Protein AF-A0A1V3P786-F1 (afdb_monomer_lite)

Radius of gyration: 15.17 Å; chains: 1; bounding box: 32×27×40 Å

Foldseek 3Di:
DCVPQVDLPCPVHDPVVSVVVQQVVQVPPDDPDAPPDDWDKDKAADDPVCCVPPQWGIWIWIWDADPVNFIKIWIWTWGDDDPDIDIDTRDIHTDD

Structure (mmCIF, N/CA/C/O backbone):
data_AF-A0A1V3P786-F1
#
_entry.id   AF-A0A1V3P786-F1
#
loop_
_atom_site.group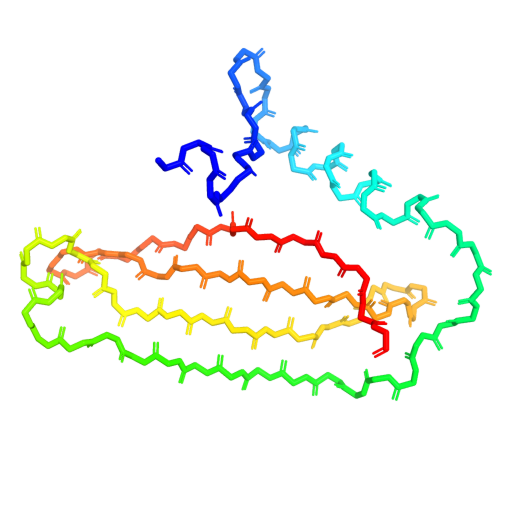_PDB
_atom_site.id
_atom_site.type_symbol
_atom_site.label_atom_id
_atom_site.label_alt_id
_atom_site.label_comp_id
_atom_site.label_asym_id
_atom_site.label_entity_id
_atom_site.label_seq_id
_atom_site.pdbx_PDB_ins_code
_atom_site.Cartn_x
_atom_site.Cartn_y
_atom_site.Cartn_z
_atom_site.occupancy
_atom_site.B_iso_or_equiv
_atom_site.auth_seq_id
_atom_site.auth_comp_id
_atom_site.auth_asym_id
_atom_site.auth_atom_id
_atom_site.pdbx_PDB_model_num
ATOM 1 N N . MET A 1 1 ? -2.971 15.094 8.794 1.00 37.56 1 MET A N 1
ATOM 2 C CA . MET A 1 1 ? -3.008 13.945 7.858 1.00 37.56 1 MET A CA 1
ATOM 3 C C . MET A 1 1 ? -2.811 14.395 6.412 1.00 37.56 1 MET A C 1
ATOM 5 O O . MET A 1 1 ? -1.958 13.815 5.764 1.00 37.56 1 MET A O 1
ATOM 9 N N . ALA A 1 2 ? -3.454 15.477 5.946 1.00 34.03 2 ALA A N 1
ATOM 10 C CA . ALA A 1 2 ? -3.177 16.071 4.624 1.00 34.03 2 ALA A CA 1
ATOM 11 C C . ALA A 1 2 ? -1.723 16.550 4.431 1.00 34.03 2 ALA A C 1
ATOM 13 O O . ALA A 1 2 ? -1.140 16.315 3.385 1.00 34.03 2 ALA A O 1
ATOM 14 N N . GLU A 1 3 ? -1.104 17.125 5.465 1.00 29.67 3 GLU A N 1
ATOM 15 C CA . GLU A 1 3 ? 0.311 17.551 5.442 1.00 29.67 3 GLU A CA 1
ATOM 16 C C . GLU A 1 3 ? 1.337 16.407 5.392 1.00 29.67 3 GLU A C 1
ATOM 18 O O . GLU A 1 3 ? 2.524 16.665 5.242 1.00 29.67 3 GLU A O 1
ATOM 23 N N . ARG A 1 4 ? 0.916 15.147 5.575 1.00 37.59 4 ARG A N 1
ATOM 24 C CA . ARG A 1 4 ? 1.843 14.026 5.812 1.00 37.59 4 ARG A CA 1
ATOM 25 C C . ARG A 1 4 ? 1.682 12.859 4.838 1.00 37.59 4 ARG A C 1
ATOM 27 O O . ARG A 1 4 ? 2.598 12.058 4.736 1.00 37.59 4 ARG A O 1
ATOM 34 N N . PHE A 1 5 ? 0.543 12.775 4.151 1.00 45.06 5 PHE A N 1
ATOM 35 C CA . PHE A 1 5 ? 0.172 11.627 3.315 1.00 45.06 5 PHE A CA 1
ATOM 36 C C . PHE A 1 5 ? -0.399 12.026 1.951 1.00 45.06 5 PHE A C 1
ATOM 38 O O . PHE A 1 5 ? -1.053 11.199 1.338 1.00 45.06 5 PHE A O 1
ATOM 45 N N . GLY A 1 6 ? -0.203 13.285 1.518 1.00 38.94 6 GLY A N 1
ATOM 46 C CA . GLY A 1 6 ? -0.505 13.774 0.165 1.00 38.94 6 GLY A CA 1
ATOM 47 C C . GLY A 1 6 ? -1.684 13.069 -0.496 1.00 38.94 6 GLY A C 1
ATOM 48 O O . GLY A 1 6 ? -1.478 12.230 -1.361 1.00 38.94 6 GLY A O 1
ATOM 49 N N . TYR A 1 7 ? -2.911 13.354 -0.051 1.00 49.38 7 TYR A N 1
ATOM 50 C CA . TYR A 1 7 ? -4.081 12.706 -0.635 1.00 49.38 7 TYR A CA 1
ATOM 51 C C . TYR A 1 7 ? -4.063 12.900 -2.154 1.00 49.38 7 TYR A C 1
ATOM 53 O O . TYR A 1 7 ? -4.088 14.041 -2.625 1.00 49.38 7 TYR A O 1
ATOM 61 N N . ALA A 1 8 ? -4.115 11.795 -2.899 1.00 50.28 8 ALA A N 1
ATOM 62 C CA . ALA A 1 8 ? -4.724 11.744 -4.220 1.00 50.28 8 ALA A CA 1
ATOM 63 C C . ALA A 1 8 ? -6.169 12.244 -4.068 1.00 50.28 8 ALA A C 1
ATOM 65 O O . ALA A 1 8 ? -7.109 11.500 -3.781 1.00 50.28 8 ALA A O 1
ATOM 66 N N . CYS A 1 9 ? -6.328 13.565 -4.082 1.00 48.31 9 CYS A N 1
ATOM 67 C CA . CYS A 1 9 ? -7.554 14.232 -3.697 1.00 48.31 9 CYS A CA 1
ATOM 68 C C . CYS A 1 9 ? -8.558 14.009 -4.835 1.00 48.31 9 CYS A C 1
ATOM 70 O O . CYS A 1 9 ? -8.580 14.743 -5.822 1.00 48.31 9 CYS A O 1
ATOM 72 N N . ALA A 1 10 ? -9.375 12.961 -4.742 1.00 49.91 10 ALA A N 1
ATOM 73 C CA . ALA A 1 10 ? -10.483 12.705 -5.664 1.00 49.91 10 ALA A CA 1
ATOM 74 C C . ALA A 1 10 ? -11.706 13.593 -5.343 1.00 49.91 10 ALA A C 1
ATOM 76 O O . ALA A 1 10 ? -12.851 13.214 -5.579 1.00 49.91 10 ALA A O 1
ATOM 77 N N . TYR A 1 11 ? -11.498 14.779 -4.763 1.00 41.75 11 TYR A N 1
ATOM 78 C CA . TYR A 1 11 ? -12.591 15.681 -4.419 1.00 41.75 11 TYR A CA 1
ATOM 79 C C . TYR A 1 11 ? -13.212 16.252 -5.703 1.00 41.75 11 TYR A C 1
ATOM 81 O O . TYR A 1 11 ? -12.629 17.115 -6.354 1.00 41.75 11 TYR A O 1
ATOM 89 N N . GLY A 1 12 ? -14.377 15.729 -6.092 1.00 56.06 12 GLY A N 1
ATOM 90 C CA . GLY A 1 12 ? -15.081 16.113 -7.322 1.00 56.06 12 GLY A CA 1
ATOM 91 C C . GLY A 1 12 ? -14.564 15.451 -8.606 1.00 56.06 12 GLY A C 1
ATOM 92 O O . GLY A 1 12 ? -15.023 15.816 -9.686 1.00 56.06 12 GLY A O 1
ATOM 93 N N . ARG A 1 13 ? -13.641 14.483 -8.508 1.00 56.69 13 ARG A N 1
ATOM 94 C CA . ARG A 1 13 ? -13.153 13.678 -9.641 1.00 56.69 13 ARG A CA 1
ATOM 95 C C . ARG A 1 13 ? -13.692 12.253 -9.536 1.00 56.69 13 ARG A C 1
ATOM 97 O O . ARG A 1 13 ? -13.828 11.725 -8.434 1.00 56.69 13 ARG A O 1
ATOM 104 N N . ASP A 1 14 ? -13.976 11.631 -10.677 1.00 71.12 14 ASP A N 1
ATOM 105 C CA . ASP A 1 14 ? -14.200 10.186 -10.720 1.00 71.12 14 ASP A CA 1
ATOM 106 C C . ASP A 1 14 ? -12.949 9.456 -10.199 1.00 71.12 14 ASP A C 1
ATOM 108 O O . ASP A 1 14 ? -11.823 9.821 -10.541 1.00 71.12 14 ASP A O 1
ATOM 112 N N . LEU A 1 15 ? -13.151 8.454 -9.339 1.00 58.00 15 LEU A N 1
ATOM 113 C CA . LEU A 1 15 ? -12.070 7.817 -8.585 1.00 58.00 15 LEU A CA 1
ATOM 114 C C . LEU A 1 15 ? -11.064 7.124 -9.512 1.00 58.00 15 LEU A C 1
ATOM 116 O O . LEU A 1 15 ? -9.859 7.265 -9.316 1.00 58.00 15 LEU A O 1
ATOM 120 N N . ALA A 1 16 ? -11.553 6.411 -10.530 1.00 66.94 16 ALA A N 1
ATOM 121 C CA . ALA A 1 16 ? -10.696 5.723 -11.492 1.00 66.94 16 ALA A CA 1
ATOM 122 C C . ALA A 1 16 ? -9.872 6.731 -12.306 1.00 66.94 16 ALA A C 1
ATOM 124 O O . ALA A 1 16 ? -8.665 6.568 -12.464 1.00 66.94 16 ALA A O 1
ATOM 125 N N . SER A 1 17 ? -10.511 7.823 -12.726 1.00 63.78 17 SER A N 1
ATOM 126 C CA . SER A 1 17 ? -9.865 8.909 -13.470 1.00 63.78 17 SER A CA 1
ATOM 127 C C . SER A 1 17 ? -8.811 9.657 -12.640 1.00 63.78 17 SER A C 1
ATOM 129 O O . SER A 1 17 ? -7.779 10.068 -13.168 1.00 63.78 17 SER A O 1
ATOM 131 N N . ALA A 1 18 ? -9.054 9.842 -11.337 1.00 63.59 18 ALA A N 1
ATOM 132 C CA . ALA A 1 18 ? -8.099 10.472 -10.427 1.00 63.59 18 ALA A CA 1
ATOM 133 C C . ALA A 1 18 ? -6.850 9.600 -10.242 1.00 63.59 18 ALA A C 1
ATOM 135 O O . ALA A 1 18 ? -5.741 10.101 -10.386 1.00 63.59 18 ALA A O 1
ATOM 136 N N . ILE A 1 19 ? -7.037 8.297 -10.015 1.00 65.75 19 ILE A N 1
ATOM 137 C CA . ILE A 1 19 ? -5.932 7.336 -9.900 1.00 65.75 19 ILE A CA 1
ATOM 138 C C . ILE A 1 19 ? -5.119 7.286 -11.199 1.00 65.75 19 ILE A C 1
ATOM 140 O O . ILE A 1 19 ? -3.894 7.299 -11.150 1.00 65.75 19 ILE A O 1
ATOM 144 N N . GLU A 1 20 ? -5.776 7.266 -12.362 1.00 66.69 20 GLU A N 1
ATOM 145 C CA . GLU A 1 20 ? -5.088 7.254 -13.657 1.00 66.69 20 GLU A CA 1
ATOM 146 C C . GLU A 1 20 ? -4.263 8.530 -13.886 1.00 66.69 20 GLU A C 1
ATOM 148 O O . GLU A 1 20 ? -3.130 8.461 -14.361 1.00 66.69 20 GLU A O 1
ATOM 153 N N . ALA A 1 21 ? -4.812 9.699 -13.547 1.00 66.94 21 ALA A N 1
ATOM 154 C CA . ALA A 1 21 ? -4.106 10.970 -13.671 1.00 66.94 21 ALA A CA 1
ATOM 155 C C . ALA A 1 21 ? -2.896 11.043 -12.731 1.00 66.94 21 ALA A C 1
ATOM 157 O O . ALA A 1 21 ? -1.819 11.462 -13.153 1.00 66.94 21 ALA A O 1
ATOM 158 N N . ASP A 1 22 ? -3.062 10.594 -11.488 1.00 67.31 22 ASP A N 1
ATOM 159 C CA . ASP A 1 22 ? -2.003 10.610 -10.482 1.00 67.31 22 ASP A CA 1
ATOM 160 C C . ASP A 1 22 ? -0.901 9.588 -10.846 1.00 67.31 22 ASP A C 1
ATOM 162 O O . ASP A 1 22 ? 0.285 9.891 -10.737 1.00 67.31 22 ASP A O 1
ATOM 166 N N . MET A 1 23 ? -1.273 8.430 -11.407 1.00 65.88 23 MET A N 1
ATOM 167 C CA . MET A 1 23 ? -0.337 7.461 -11.988 1.00 65.88 23 MET A CA 1
ATOM 168 C C . MET A 1 23 ? 0.430 8.051 -13.180 1.00 65.88 23 MET A C 1
ATOM 170 O O . MET A 1 23 ? 1.648 7.917 -13.247 1.00 65.88 23 MET A O 1
ATOM 174 N N . LYS A 1 24 ? -0.247 8.729 -14.117 1.00 66.06 24 LYS A N 1
ATOM 175 C CA . LYS A 1 24 ? 0.417 9.391 -15.256 1.00 66.06 24 LYS A CA 1
ATOM 176 C C . LYS A 1 24 ? 1.392 10.470 -14.798 1.00 66.06 24 LYS A C 1
ATOM 178 O O . LYS A 1 24 ? 2.479 10.556 -15.355 1.00 66.06 24 LYS A O 1
ATOM 183 N N . ALA A 1 25 ? 1.016 11.258 -13.791 1.00 65.69 25 ALA A N 1
ATOM 184 C CA . ALA A 1 25 ? 1.883 12.276 -13.212 1.00 65.69 25 ALA A CA 1
ATOM 185 C C . ALA A 1 25 ? 3.133 11.649 -12.570 1.00 65.69 25 ALA A C 1
ATOM 187 O O . ALA A 1 25 ? 4.247 12.061 -12.883 1.00 65.69 25 ALA A O 1
ATOM 188 N N . ALA A 1 26 ? 2.964 10.595 -11.764 1.00 62.78 26 ALA A N 1
ATOM 189 C CA . ALA A 1 26 ? 4.071 9.875 -11.128 1.00 62.78 26 ALA A CA 1
ATOM 190 C C . ALA A 1 26 ? 5.046 9.230 -12.132 1.00 62.78 26 ALA A C 1
ATOM 192 O O . ALA A 1 26 ? 6.220 9.044 -11.825 1.00 62.78 26 ALA A O 1
ATOM 193 N N . LEU A 1 27 ? 4.563 8.883 -13.327 1.00 62.78 27 LEU A N 1
ATOM 194 C CA . LEU A 1 27 ? 5.365 8.305 -14.409 1.00 62.78 27 LEU A CA 1
ATOM 195 C C . LEU A 1 27 ? 5.965 9.359 -15.355 1.00 62.78 27 LEU A C 1
ATOM 197 O O . LEU A 1 27 ? 6.768 9.004 -16.213 1.00 62.78 27 LEU A O 1
ATOM 201 N N . SER A 1 28 ? 5.556 10.627 -15.239 1.00 59.97 28 SER A N 1
ATOM 202 C CA . SER A 1 28 ? 6.002 11.709 -16.127 1.00 59.97 28 SER A CA 1
ATOM 203 C C . SER A 1 28 ? 7.268 12.435 -15.661 1.00 59.97 28 SER A C 1
ATOM 205 O O . SER A 1 28 ? 7.836 13.187 -16.452 1.00 59.97 28 SER A O 1
ATOM 207 N N . ASP A 1 29 ? 7.733 12.182 -14.432 1.00 52.06 29 ASP A N 1
ATOM 208 C CA . ASP A 1 29 ? 9.013 12.697 -13.935 1.00 52.06 29 ASP A CA 1
ATOM 209 C C . ASP A 1 29 ? 10.184 11.878 -14.520 1.00 52.06 29 ASP A C 1
ATOM 211 O O . ASP A 1 29 ? 10.475 10.759 -14.099 1.00 52.06 29 ASP A O 1
ATOM 215 N N . ASP A 1 30 ? 10.802 12.478 -15.540 1.00 49.66 30 ASP A N 1
ATOM 216 C CA . ASP A 1 30 ? 12.079 12.204 -16.212 1.00 49.66 30 ASP A CA 1
ATOM 217 C C . ASP A 1 30 ? 12.427 10.760 -16.649 1.00 49.66 30 ASP A C 1
ATOM 219 O O . ASP A 1 30 ? 12.632 9.816 -15.883 1.00 49.66 30 ASP A O 1
ATOM 223 N N . MET A 1 31 ? 12.581 10.643 -17.975 1.00 49.72 31 MET A N 1
ATOM 224 C CA . MET A 1 31 ? 12.786 9.446 -18.799 1.00 49.72 31 MET A CA 1
ATOM 225 C C . MET A 1 31 ? 14.172 8.776 -18.690 1.00 49.72 31 MET A C 1
ATOM 227 O O . MET A 1 31 ? 14.671 8.246 -19.684 1.00 49.72 31 MET A O 1
ATOM 231 N N . ASP A 1 32 ? 14.807 8.743 -17.522 1.00 48.53 32 ASP A N 1
ATOM 232 C CA . ASP A 1 32 ? 16.102 8.066 -17.393 1.00 48.53 32 ASP A CA 1
ATOM 233 C C . ASP A 1 32 ? 15.944 6.636 -16.858 1.00 48.53 32 ASP A C 1
ATOM 235 O O . ASP A 1 32 ? 15.641 6.432 -15.686 1.00 48.53 32 ASP A O 1
ATOM 239 N N . ALA A 1 33 ? 16.110 5.677 -17.783 1.00 52.91 33 ALA A N 1
ATOM 240 C CA . ALA A 1 33 ? 16.338 4.222 -17.685 1.00 52.91 33 ALA A CA 1
ATOM 241 C C . ALA A 1 33 ? 15.427 3.374 -16.763 1.00 52.91 33 ALA A C 1
ATOM 243 O O . ALA A 1 33 ? 15.357 3.651 -15.571 1.00 52.91 33 ALA A O 1
ATOM 244 N N . PRO A 1 34 ? 14.775 2.291 -17.248 1.00 54.44 34 PRO A N 1
ATOM 245 C CA . PRO A 1 34 ? 13.974 1.405 -16.394 1.00 54.44 34 PRO A CA 1
ATOM 246 C C . PRO A 1 34 ? 14.809 0.951 -15.191 1.00 54.44 34 PRO A C 1
ATOM 248 O O . PRO A 1 34 ? 15.889 0.391 -15.370 1.00 54.44 34 PRO A O 1
ATOM 251 N N . GLY A 1 35 ? 14.342 1.269 -13.980 1.00 56.12 35 GLY A N 1
ATOM 252 C CA . GLY A 1 35 ? 15.030 0.882 -12.754 1.00 56.12 35 GLY A CA 1
ATOM 253 C C . GLY A 1 35 ? 15.139 -0.637 -12.711 1.00 56.12 35 GLY A C 1
ATOM 254 O O . GLY A 1 35 ? 14.138 -1.326 -12.894 1.00 56.12 35 GLY A O 1
ATOM 255 N N . ASP A 1 36 ? 16.341 -1.161 -12.478 1.00 66.62 36 ASP A N 1
ATOM 256 C CA . ASP A 1 36 ? 16.664 -2.601 -12.447 1.00 66.62 36 ASP A CA 1
ATOM 257 C C . ASP A 1 36 ? 16.124 -3.290 -11.167 1.00 66.62 36 ASP A C 1
ATOM 259 O O . ASP A 1 36 ? 16.672 -4.267 -10.651 1.00 66.62 36 ASP A O 1
ATOM 263 N N . VAL A 1 37 ? 15.064 -2.727 -10.578 1.00 75.12 37 VAL A N 1
ATOM 264 C CA . VAL A 1 37 ? 14.527 -3.113 -9.276 1.00 75.12 37 VAL A CA 1
ATOM 265 C C . VAL A 1 37 ? 13.615 -4.314 -9.459 1.00 75.12 37 VAL A C 1
ATOM 267 O O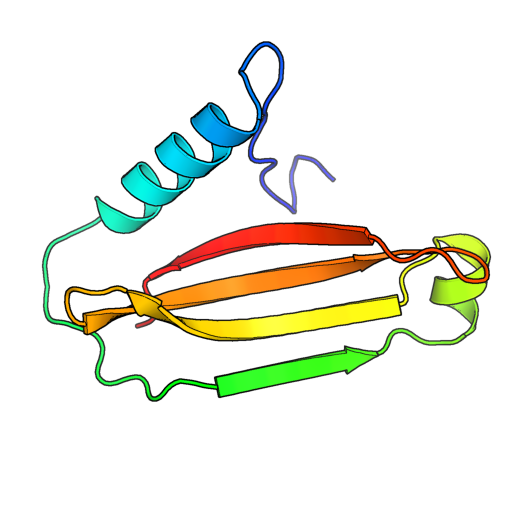 . VAL A 1 37 ? 12.500 -4.190 -9.955 1.00 75.12 37 VAL A O 1
ATOM 270 N N . ALA A 1 38 ? 14.064 -5.488 -9.013 1.00 79.62 38 ALA A N 1
ATOM 271 C CA . ALA A 1 38 ? 13.254 -6.700 -9.053 1.00 79.62 38 ALA A CA 1
ATOM 272 C C . ALA A 1 38 ? 11.915 -6.522 -8.297 1.00 79.62 38 ALA A C 1
ATOM 274 O O . ALA A 1 38 ? 11.892 -5.889 -7.236 1.00 79.62 38 ALA A O 1
ATOM 275 N N . PRO A 1 39 ? 10.803 -7.114 -8.783 1.00 85.25 39 PRO A N 1
ATOM 276 C CA . PRO A 1 39 ? 9.527 -7.050 -8.082 1.00 85.25 39 PRO A CA 1
ATOM 277 C C . PRO A 1 39 ? 9.638 -7.616 -6.665 1.00 85.25 39 PRO A C 1
ATOM 279 O O . PRO A 1 39 ? 10.204 -8.694 -6.461 1.00 85.25 39 PRO A O 1
ATOM 282 N N . TYR A 1 40 ? 9.037 -6.939 -5.692 1.00 86.00 40 TYR A N 1
ATOM 283 C CA . TYR A 1 40 ? 8.947 -7.441 -4.323 1.00 86.00 40 TYR A CA 1
ATOM 284 C C . TYR A 1 40 ? 7.654 -6.999 -3.651 1.00 86.00 40 TYR A C 1
ATOM 286 O O . TYR A 1 40 ? 6.998 -6.052 -4.073 1.00 86.00 40 TYR A O 1
ATOM 294 N N . MET A 1 41 ? 7.308 -7.676 -2.558 1.00 90.25 41 MET A N 1
ATOM 295 C CA . MET A 1 41 ? 6.210 -7.288 -1.681 1.00 90.25 41 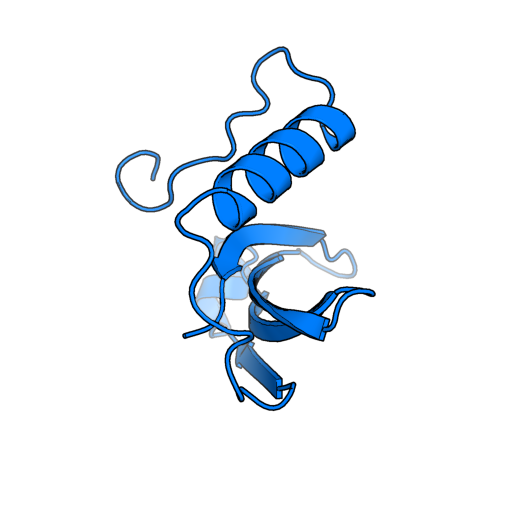MET A CA 1
ATOM 296 C C . MET A 1 41 ? 6.625 -7.494 -0.228 1.00 90.25 41 MET A C 1
ATOM 298 O O . MET A 1 41 ? 6.995 -8.596 0.175 1.00 90.25 41 MET A O 1
ATOM 302 N N . THR A 1 42 ? 6.530 -6.434 0.564 1.00 90.69 42 THR A N 1
ATOM 303 C CA . THR A 1 42 ? 6.761 -6.442 2.006 1.00 90.69 42 THR A CA 1
ATOM 304 C C . THR A 1 42 ? 5.465 -6.086 2.713 1.00 90.69 42 THR A C 1
ATOM 306 O O . THR A 1 42 ? 4.849 -5.070 2.413 1.00 90.69 42 THR A O 1
ATOM 309 N N . ILE A 1 43 ? 5.057 -6.904 3.685 1.00 91.69 43 ILE A N 1
ATOM 310 C CA . ILE A 1 43 ? 3.844 -6.674 4.478 1.00 91.69 43 ILE A CA 1
ATOM 311 C C . ILE A 1 43 ? 4.243 -6.473 5.939 1.00 91.69 43 ILE A C 1
ATOM 313 O O . ILE A 1 43 ? 4.867 -7.344 6.546 1.00 91.69 43 ILE A O 1
ATOM 317 N N . LYS A 1 44 ? 3.852 -5.337 6.519 1.00 89.94 44 LYS A N 1
ATOM 318 C CA . LYS A 1 44 ? 4.064 -4.999 7.932 1.00 89.94 44 LYS A CA 1
ATOM 319 C C . LYS A 1 44 ? 2.719 -4.915 8.636 1.00 89.94 44 LYS A C 1
ATOM 321 O O . LYS A 1 44 ? 1.897 -4.063 8.313 1.00 89.94 44 LYS A O 1
ATOM 326 N N . TYR A 1 45 ? 2.492 -5.786 9.612 1.00 90.62 45 TYR A N 1
ATOM 327 C CA . TYR A 1 45 ? 1.243 -5.805 10.371 1.00 90.62 45 TYR A CA 1
ATOM 328 C C . TYR A 1 45 ? 1.276 -4.802 11.521 1.00 90.62 45 TYR A C 1
ATOM 330 O O . TYR A 1 45 ? 2.260 -4.713 12.258 1.00 90.62 45 TYR A O 1
ATOM 338 N N . PHE A 1 46 ? 0.175 -4.075 11.699 1.00 87.94 46 PHE A N 1
ATOM 339 C CA . PHE A 1 46 ? -0.008 -3.221 12.865 1.00 87.94 46 PHE A CA 1
ATOM 340 C C . PHE A 1 46 ? -0.359 -4.065 14.096 1.00 87.94 46 PHE A C 1
ATOM 342 O O . PHE A 1 46 ? -0.869 -5.183 13.999 1.00 87.94 46 PHE A O 1
ATOM 349 N N . ASN A 1 47 ? -0.074 -3.530 15.283 1.00 90.56 47 ASN A N 1
ATOM 350 C CA . ASN A 1 47 ? -0.355 -4.228 16.532 1.00 90.56 47 ASN A CA 1
ATOM 351 C C . ASN A 1 47 ? -1.871 -4.318 16.823 1.00 90.56 47 ASN A C 1
ATOM 353 O O . ASN A 1 47 ? -2.708 -3.652 16.209 1.00 90.56 47 ASN A O 1
ATOM 357 N N . ALA A 1 48 ? -2.233 -5.143 17.810 1.00 88.56 48 ALA A N 1
ATOM 358 C CA . ALA A 1 48 ? -3.631 -5.387 18.167 1.00 88.56 48 ALA A CA 1
ATOM 359 C C . ALA A 1 48 ? -4.374 -4.132 18.662 1.00 88.56 48 ALA A C 1
ATOM 361 O O . ALA A 1 48 ? -5.598 -4.058 18.548 1.00 88.56 48 ALA A O 1
ATOM 362 N N . GLU A 1 49 ? -3.659 -3.158 19.227 1.00 86.88 49 GLU A N 1
ATOM 363 C CA . GLU A 1 49 ? -4.249 -1.904 19.691 1.00 86.88 49 GLU A CA 1
ATOM 364 C C . GLU A 1 49 ? -4.678 -1.030 18.511 1.00 86.88 49 GLU A C 1
ATOM 366 O O . GLU A 1 49 ? -5.842 -0.632 18.441 1.00 86.88 49 GLU A O 1
ATOM 371 N N . ALA A 1 50 ? -3.778 -0.811 17.548 1.00 80.75 50 ALA A N 1
ATOM 372 C CA . ALA A 1 50 ? -4.058 -0.078 16.320 1.00 80.75 50 ALA A CA 1
ATOM 373 C C . ALA A 1 50 ? -5.221 -0.716 15.547 1.00 80.75 50 ALA A C 1
ATOM 375 O O . ALA A 1 50 ? -6.134 -0.011 15.105 1.00 80.75 50 ALA A O 1
ATOM 376 N N . LEU A 1 51 ? -5.260 -2.049 15.475 1.00 84.75 51 LEU A N 1
ATOM 377 C CA . LEU A 1 51 ? -6.367 -2.774 14.856 1.00 84.75 51 LEU A CA 1
ATOM 378 C C . LEU A 1 51 ? -7.713 -2.486 15.540 1.00 84.75 51 LEU A C 1
ATOM 380 O O . LEU A 1 51 ? -8.718 -2.269 14.863 1.00 84.75 51 LEU A O 1
ATOM 384 N N . LYS A 1 52 ? -7.761 -2.470 16.876 1.00 85.06 52 LYS A N 1
ATOM 385 C CA . LYS A 1 52 ? -9.009 -2.247 17.626 1.00 85.06 52 LYS A CA 1
ATOM 386 C C . LYS A 1 52 ? -9.495 -0.800 17.538 1.00 85.06 52 LYS A C 1
ATOM 388 O O . LYS A 1 52 ? -10.690 -0.574 17.345 1.00 85.06 52 LYS A O 1
ATOM 393 N N . SER A 1 53 ? -8.592 0.168 17.683 1.00 87.75 53 SER A N 1
ATOM 394 C CA . SER A 1 53 ? -8.942 1.591 17.738 1.00 87.75 53 SER A CA 1
ATOM 395 C C . SER A 1 53 ? -9.224 2.166 16.348 1.00 87.75 53 SER A C 1
ATOM 397 O O . SER A 1 53 ? -10.292 2.735 16.108 1.00 87.75 53 SER A O 1
ATOM 399 N N . THR A 1 54 ? -8.306 1.950 15.407 1.00 85.75 54 THR A N 1
ATOM 400 C CA . THR A 1 54 ? -8.327 2.579 14.075 1.00 85.75 54 THR A CA 1
ATOM 401 C C . THR A 1 54 ? -8.784 1.636 12.966 1.00 85.75 54 THR A C 1
ATOM 403 O O . THR A 1 54 ? -9.263 2.094 11.933 1.00 85.75 54 THR A O 1
ATOM 406 N N . GLY A 1 55 ? -8.702 0.319 13.177 1.00 88.62 55 GLY A N 1
ATOM 407 C CA . GLY A 1 55 ? -8.937 -0.661 12.116 1.00 88.62 55 GLY A CA 1
ATOM 408 C C . GLY A 1 55 ? -7.745 -0.834 11.174 1.00 88.62 55 GLY A C 1
ATOM 409 O O . GLY A 1 55 ? -7.920 -1.437 10.122 1.00 88.62 55 GLY A O 1
ATOM 410 N N . LEU A 1 56 ? -6.559 -0.316 11.508 1.00 88.38 56 LEU A N 1
ATOM 411 C CA . LEU A 1 56 ? -5.333 -0.559 10.744 1.00 88.38 56 LEU A CA 1
ATOM 412 C C . LEU A 1 56 ? -4.904 -2.025 10.886 1.00 88.38 56 LEU A C 1
ATOM 414 O O . LEU A 1 56 ? -4.736 -2.524 11.997 1.00 88.38 56 LEU A O 1
ATOM 418 N N . VAL A 1 57 ? -4.735 -2.712 9.756 1.00 90.31 57 VAL A N 1
ATOM 419 C CA . VAL A 1 57 ? -4.390 -4.141 9.704 1.00 90.31 57 VAL A CA 1
ATOM 420 C C . VAL A 1 57 ? -2.935 -4.316 9.292 1.00 90.31 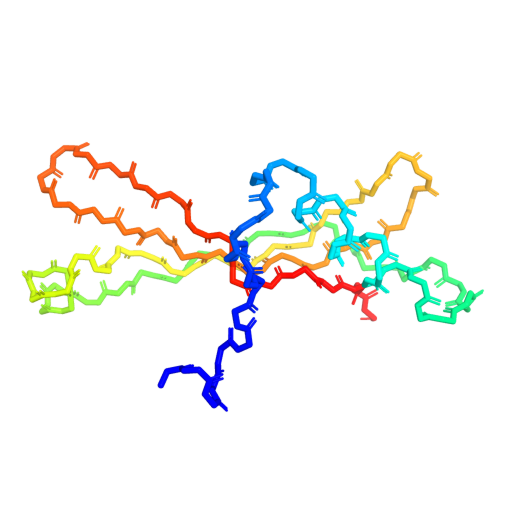57 VAL A C 1
ATOM 422 O O . VAL A 1 57 ? -2.153 -4.914 10.029 1.00 90.31 57 VAL A O 1
ATOM 425 N N . ALA A 1 58 ? -2.562 -3.778 8.132 1.00 90.25 58 ALA A N 1
ATOM 426 C CA . ALA A 1 58 ? -1.208 -3.879 7.605 1.00 90.25 58 ALA A CA 1
ATOM 427 C C . ALA A 1 58 ? -0.865 -2.691 6.705 1.00 90.25 58 ALA A C 1
ATOM 429 O O . ALA A 1 58 ? -1.753 -2.094 6.106 1.00 90.25 58 ALA A O 1
ATOM 430 N N . ALA A 1 59 ? 0.420 -2.383 6.598 1.00 90.88 59 ALA A N 1
ATOM 431 C CA . ALA A 1 59 ? 0.987 -1.613 5.502 1.00 90.88 59 ALA A CA 1
ATOM 432 C C . ALA A 1 59 ? 1.667 -2.589 4.535 1.00 90.88 59 ALA A C 1
ATOM 434 O O . ALA A 1 59 ? 2.278 -3.572 4.969 1.00 90.88 59 ALA A O 1
ATOM 435 N N . VAL A 1 60 ? 1.534 -2.338 3.241 1.00 89.44 60 VAL A N 1
ATOM 436 C CA . VAL A 1 60 ? 2.142 -3.128 2.174 1.00 89.44 60 VAL A CA 1
ATOM 437 C C . VAL A 1 60 ? 2.986 -2.187 1.336 1.00 89.44 60 VAL A C 1
ATOM 439 O O . VAL A 1 60 ? 2.464 -1.209 0.820 1.00 89.44 60 VAL A O 1
ATOM 442 N N . ASP A 1 61 ? 4.263 -2.509 1.198 1.00 88.44 61 ASP A N 1
ATOM 443 C CA . ASP A 1 61 ? 5.182 -1.836 0.286 1.00 88.44 61 ASP A CA 1
ATOM 444 C C . ASP A 1 61 ? 5.517 -2.840 -0.820 1.00 88.44 61 ASP A C 1
ATOM 446 O O . ASP A 1 61 ? 6.001 -3.941 -0.520 1.00 88.44 61 ASP A O 1
ATOM 450 N N . CYS A 1 62 ? 5.229 -2.526 -2.080 1.00 88.50 62 CYS A N 1
ATOM 451 C CA . CYS A 1 62 ? 5.524 -3.437 -3.179 1.00 88.50 62 CYS A CA 1
ATOM 452 C C . CYS A 1 62 ? 5.979 -2.727 -4.447 1.00 88.50 62 CYS A C 1
ATOM 454 O O . CYS A 1 62 ? 5.365 -1.759 -4.879 1.00 88.50 62 CYS A O 1
ATOM 456 N N . VAL A 1 63 ? 6.987 -3.304 -5.099 1.00 89.00 63 VAL A N 1
ATOM 457 C CA . VAL A 1 63 ? 7.416 -2.903 -6.438 1.00 89.00 63 VAL A CA 1
ATOM 458 C C . VAL A 1 63 ? 6.896 -3.913 -7.453 1.00 89.00 63 VAL A C 1
ATOM 460 O O . VAL A 1 63 ? 7.063 -5.124 -7.286 1.00 89.00 63 VAL A O 1
ATOM 463 N N . THR A 1 64 ? 6.278 -3.421 -8.521 1.00 87.56 64 THR A N 1
ATOM 464 C CA . THR A 1 64 ? 5.861 -4.210 -9.688 1.00 87.56 64 THR A CA 1
ATOM 465 C C . THR A 1 64 ? 6.274 -3.507 -10.974 1.00 87.56 64 THR A C 1
ATOM 467 O O . THR A 1 64 ? 6.658 -2.344 -10.953 1.00 87.56 64 THR A O 1
ATOM 470 N N . HIS A 1 65 ? 6.202 -4.211 -12.101 1.00 85.31 65 HIS A N 1
ATOM 471 C CA . HIS A 1 65 ? 6.511 -3.645 -13.410 1.00 85.31 65 HIS A CA 1
ATOM 472 C C . HIS A 1 65 ? 5.233 -3.392 -14.204 1.00 85.31 65 HIS A C 1
ATOM 474 O O . HIS A 1 65 ? 4.294 -4.193 -14.160 1.00 85.31 65 HIS A O 1
ATOM 480 N N . LEU A 1 66 ? 5.211 -2.286 -14.942 1.00 82.38 66 LEU A N 1
ATOM 481 C CA . LEU A 1 66 ? 4.217 -2.037 -15.979 1.00 82.38 66 LEU A CA 1
ATOM 482 C C . LEU A 1 66 ? 4.517 -2.878 -17.227 1.00 82.38 66 LEU A C 1
ATOM 484 O O . LEU A 1 66 ? 5.564 -3.515 -17.341 1.00 82.38 66 LEU A O 1
ATOM 488 N N . ALA A 1 67 ? 3.589 -2.876 -18.185 1.00 77.00 67 ALA A N 1
ATOM 489 C CA . ALA A 1 67 ? 3.727 -3.636 -19.429 1.00 77.00 67 ALA A CA 1
ATOM 490 C C . ALA A 1 67 ? 4.952 -3.223 -20.269 1.00 77.00 67 ALA A C 1
ATOM 492 O O . ALA A 1 67 ? 5.447 -4.026 -21.056 1.00 77.00 67 ALA A O 1
ATOM 493 N N . ASP A 1 68 ? 5.439 -1.993 -20.097 1.00 76.31 68 ASP A N 1
ATOM 494 C CA . ASP A 1 68 ? 6.641 -1.465 -20.748 1.00 76.31 68 ASP A CA 1
ATOM 495 C C . ASP A 1 68 ? 7.942 -1.758 -19.976 1.00 76.31 68 ASP A C 1
ATOM 497 O O . ASP A 1 68 ? 9.019 -1.361 -20.415 1.00 76.31 68 ASP A O 1
ATOM 501 N N . GLY A 1 69 ? 7.859 -2.470 -18.847 1.00 76.62 69 GLY A N 1
ATOM 502 C CA . GLY A 1 69 ? 9.003 -2.788 -17.996 1.00 76.62 69 GLY A CA 1
ATOM 503 C C . GLY A 1 69 ? 9.374 -1.691 -16.996 1.00 76.62 69 GLY A C 1
ATOM 504 O O . GLY A 1 69 ? 10.368 -1.842 -16.293 1.00 76.62 69 GLY A O 1
ATOM 505 N N . THR A 1 70 ? 8.601 -0.610 -16.878 1.00 80.38 70 THR A N 1
ATOM 506 C CA . THR A 1 70 ? 8.844 0.416 -15.855 1.00 80.38 70 THR A CA 1
ATOM 507 C C . THR A 1 70 ? 8.550 -0.136 -14.464 1.00 80.38 70 THR A C 1
ATOM 509 O O . THR A 1 70 ? 7.426 -0.568 -14.199 1.00 80.38 70 THR A O 1
ATOM 512 N N . ALA A 1 71 ? 9.537 -0.094 -13.567 1.00 83.81 71 ALA A N 1
ATOM 513 C CA . ALA A 1 71 ? 9.365 -0.455 -12.165 1.00 83.81 71 ALA A CA 1
ATOM 514 C C . ALA A 1 71 ? 8.627 0.657 -11.392 1.00 83.81 71 ALA A C 1
ATOM 516 O O . ALA A 1 71 ? 9.007 1.831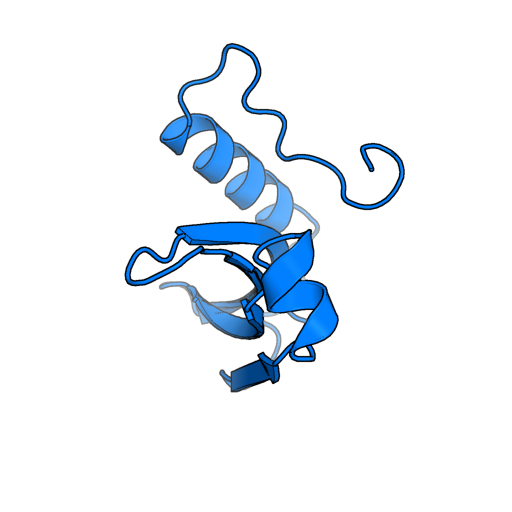 -11.429 1.00 83.81 71 ALA A O 1
ATOM 517 N N . VAL A 1 72 ? 7.563 0.279 -10.688 1.00 84.06 72 VAL A N 1
ATOM 518 C CA . VAL A 1 72 ? 6.670 1.167 -9.935 1.00 84.06 72 VAL A CA 1
ATOM 519 C C . VAL A 1 72 ? 6.528 0.640 -8.515 1.00 84.06 72 VAL A C 1
ATOM 521 O O . VAL A 1 72 ? 6.164 -0.519 -8.312 1.00 84.06 72 VAL A O 1
ATOM 524 N N . ASP A 1 73 ? 6.807 1.507 -7.552 1.00 87.62 73 ASP A N 1
ATOM 525 C CA . ASP A 1 73 ? 6.614 1.301 -6.125 1.00 87.62 73 ASP A CA 1
ATOM 526 C C . ASP A 1 73 ? 5.213 1.764 -5.703 1.00 87.62 73 ASP A C 1
ATOM 528 O O . ASP A 1 73 ? 4.759 2.864 -6.032 1.00 87.62 73 ASP A O 1
ATOM 532 N N . PHE A 1 74 ? 4.532 0.894 -4.969 1.00 88.25 74 PHE A N 1
ATOM 533 C CA . PHE A 1 74 ? 3.205 1.094 -4.420 1.00 88.25 74 PHE A CA 1
ATOM 534 C C . PHE A 1 74 ? 3.266 0.941 -2.904 1.00 88.25 74 PHE A C 1
ATOM 536 O O . PHE A 1 74 ? 3.603 -0.132 -2.393 1.00 88.25 74 PHE A O 1
ATOM 543 N N . SER A 1 75 ? 2.815 1.969 -2.189 1.00 88.88 75 SER A N 1
ATOM 544 C CA . SER A 1 75 ? 2.502 1.855 -0.766 1.00 88.88 75 SER A CA 1
ATOM 545 C C . SER A 1 75 ? 0.995 1.750 -0.579 1.00 88.88 75 SER A C 1
ATOM 547 O O . SER A 1 75 ? 0.223 2.602 -1.022 1.00 88.88 75 SER A O 1
ATOM 549 N N . LEU A 1 76 ? 0.563 0.694 0.102 1.00 91.12 76 LEU A N 1
ATOM 550 C CA . LEU A 1 76 ? -0.835 0.401 0.388 1.00 91.12 76 LEU A CA 1
ATOM 551 C C . LEU A 1 76 ? -1.041 0.278 1.896 1.00 91.12 76 LEU A C 1
ATOM 553 O O . LEU A 1 76 ? -0.196 -0.245 2.623 1.00 91.12 76 LEU A O 1
ATOM 557 N N . VAL A 1 77 ? -2.220 0.662 2.369 1.00 92.12 77 VAL A N 1
ATOM 558 C CA . VAL A 1 77 ? -2.659 0.404 3.739 1.00 92.12 77 VAL A CA 1
ATOM 559 C C . VAL A 1 77 ? -3.923 -0.437 3.711 1.00 92.12 77 VAL A C 1
ATOM 561 O O . VAL A 1 77 ? -4.933 -0.097 3.097 1.00 92.12 77 VAL A O 1
ATOM 564 N N . VAL A 1 78 ? -3.870 -1.559 4.418 1.00 90.44 78 VAL A N 1
ATOM 565 C CA . VAL A 1 78 ? -5.014 -2.426 4.659 1.00 90.44 78 VAL A CA 1
ATOM 566 C C . VAL A 1 78 ? -5.702 -1.966 5.934 1.00 90.44 78 VAL A C 1
ATOM 568 O O . VAL A 1 78 ? -5.124 -2.004 7.024 1.00 90.44 78 VAL A O 1
ATOM 571 N N . THR A 1 79 ? -6.968 -1.590 5.807 1.00 93.56 79 THR A N 1
ATOM 572 C CA . THR A 1 79 ? -7.843 -1.269 6.935 1.00 93.56 79 THR A CA 1
ATOM 573 C C . THR A 1 79 ? -9.021 -2.235 7.005 1.00 93.56 79 THR A C 1
ATOM 575 O O . THR A 1 79 ? -9.355 -2.929 6.046 1.00 93.56 79 THR A O 1
ATOM 578 N N . GLY A 1 80 ? -9.672 -2.333 8.157 1.00 88.38 80 GLY A N 1
ATOM 579 C CA . GLY A 1 80 ? -10.868 -3.146 8.307 1.00 88.38 80 GLY A CA 1
ATOM 580 C C . GLY A 1 80 ? -11.233 -3.442 9.752 1.00 88.38 80 GLY A C 1
ATOM 581 O O . GLY A 1 80 ? -10.392 -3.466 10.646 1.00 88.38 80 GLY A O 1
ATOM 582 N N . LYS A 1 81 ? -12.520 -3.716 9.975 1.00 83.62 81 LYS A N 1
ATOM 583 C CA . LYS A 1 81 ? -13.057 -4.196 11.254 1.00 83.62 81 LYS A CA 1
ATOM 584 C C . LYS A 1 81 ? -13.858 -5.474 11.010 1.00 83.62 81 LYS A C 1
ATOM 586 O O . LYS A 1 81 ? -14.564 -5.592 10.007 1.00 83.62 81 LYS A O 1
ATOM 591 N N . GLY A 1 82 ? -13.738 -6.447 11.913 1.00 80.31 82 GLY A N 1
ATOM 592 C CA . GLY A 1 82 ? -14.374 -7.760 11.753 1.00 80.31 82 GLY A CA 1
ATOM 593 C C . GLY A 1 82 ? -13.864 -8.495 10.508 1.00 80.31 82 GLY A C 1
ATOM 594 O O . GLY A 1 82 ? -12.652 -8.582 10.311 1.00 80.31 82 GLY A O 1
ATOM 595 N N . ALA A 1 83 ? -14.778 -8.993 9.669 1.00 81.38 83 ALA A N 1
ATOM 596 C CA . ALA A 1 83 ? -14.457 -9.734 8.442 1.00 81.38 83 ALA A CA 1
ATOM 597 C C . ALA A 1 83 ? -14.214 -8.848 7.202 1.00 81.38 83 ALA A C 1
ATOM 599 O O . ALA A 1 83 ? -13.695 -9.333 6.202 1.00 81.38 83 ALA A O 1
ATOM 600 N N . LYS A 1 84 ? -14.575 -7.556 7.241 1.00 86.00 84 LYS A N 1
ATOM 601 C CA . LYS A 1 84 ? -14.380 -6.650 6.098 1.00 86.00 84 LYS A CA 1
ATOM 602 C C . LYS A 1 84 ? -12.949 -6.114 6.067 1.00 86.00 84 LYS A C 1
ATOM 604 O O . LYS A 1 84 ? -12.397 -5.760 7.114 1.00 86.00 84 LYS A O 1
ATOM 609 N N . ARG A 1 85 ? -12.368 -6.036 4.871 1.00 86.31 85 ARG A N 1
ATOM 610 C CA . ARG A 1 85 ? -11.044 -5.462 4.602 1.00 86.31 85 ARG A CA 1
ATOM 611 C C . ARG A 1 85 ? -11.146 -4.489 3.432 1.00 86.31 85 ARG A C 1
ATOM 613 O O . ARG A 1 85 ? -11.884 -4.753 2.488 1.00 86.31 85 ARG A O 1
ATOM 620 N N . TYR A 1 86 ? -10.415 -3.391 3.525 1.00 90.38 86 TYR A N 1
ATOM 621 C CA . TYR A 1 86 ? -10.297 -2.353 2.512 1.00 90.38 86 TYR A CA 1
ATOM 622 C C . TYR A 1 86 ? -8.815 -2.119 2.252 1.00 90.38 86 TYR A C 1
ATOM 624 O O . TYR A 1 86 ? -8.019 -2.088 3.191 1.00 90.38 86 TYR A O 1
ATOM 632 N N . LEU A 1 87 ? -8.462 -1.978 0.982 1.00 86.88 87 LEU A N 1
ATOM 633 C CA . LEU A 1 87 ? -7.133 -1.583 0.542 1.00 86.88 87 LEU A CA 1
ATOM 634 C C . LEU A 1 87 ? -7.205 -0.123 0.119 1.00 86.88 87 LEU A C 1
ATOM 636 O O . LEU A 1 87 ? -8.011 0.228 -0.742 1.00 86.88 87 LEU A O 1
ATOM 640 N N . THR A 1 88 ? -6.370 0.701 0.735 1.00 89.00 88 THR A N 1
ATOM 641 C CA . THR A 1 88 ? -6.158 2.088 0.338 1.00 89.00 88 THR A CA 1
ATOM 642 C C . THR A 1 88 ? -4.785 2.189 -0.299 1.00 89.00 88 THR A C 1
ATOM 644 O O . THR A 1 88 ? -3.810 1.683 0.254 1.00 89.00 88 THR A O 1
ATOM 647 N N . LEU A 1 89 ? -4.722 2.819 -1.465 1.00 86.69 89 LEU A N 1
ATOM 648 C CA . LEU A 1 89 ? -3.476 3.195 -2.111 1.00 86.69 89 LEU A CA 1
ATOM 649 C C . LEU A 1 89 ? -3.003 4.524 -1.520 1.00 86.69 89 LEU A C 1
ATOM 651 O O . LEU A 1 89 ? -3.700 5.527 -1.657 1.00 86.69 89 LEU A O 1
ATOM 655 N N . GLU A 1 90 ? -1.851 4.513 -0.855 1.00 85.31 90 GLU A N 1
ATOM 656 C CA . GLU A 1 90 ? -1.273 5.702 -0.221 1.00 85.31 90 GLU A CA 1
ATOM 657 C C . GLU A 1 90 ? -0.296 6.423 -1.154 1.00 85.31 90 GLU A C 1
ATOM 659 O O . GLU A 1 90 ? -0.269 7.650 -1.172 1.00 85.31 90 GLU A O 1
ATOM 664 N N . SER A 1 91 ? 0.488 5.686 -1.948 1.00 84.25 91 SER A N 1
ATOM 665 C CA . SER A 1 91 ? 1.381 6.281 -2.945 1.00 84.25 91 SER A CA 1
ATOM 666 C C . SER A 1 91 ? 1.606 5.369 -4.147 1.00 84.25 91 SER A C 1
ATOM 668 O O . SER A 1 91 ? 1.563 4.140 -4.044 1.00 84.25 91 SER A O 1
ATOM 670 N N . ILE A 1 92 ? 1.864 6.011 -5.286 1.00 85.19 92 ILE A N 1
ATOM 671 C CA . ILE A 1 92 ? 2.444 5.409 -6.484 1.00 85.19 92 ILE A CA 1
ATOM 672 C C . ILE A 1 92 ? 3.636 6.277 -6.853 1.00 85.19 92 ILE A C 1
ATOM 674 O O . ILE A 1 92 ? 3.490 7.491 -6.998 1.00 85.19 92 ILE A O 1
ATOM 678 N N . GLN A 1 93 ? 4.795 5.662 -7.020 1.00 81.75 93 GLN A N 1
ATOM 679 C CA . GLN A 1 93 ? 5.992 6.342 -7.492 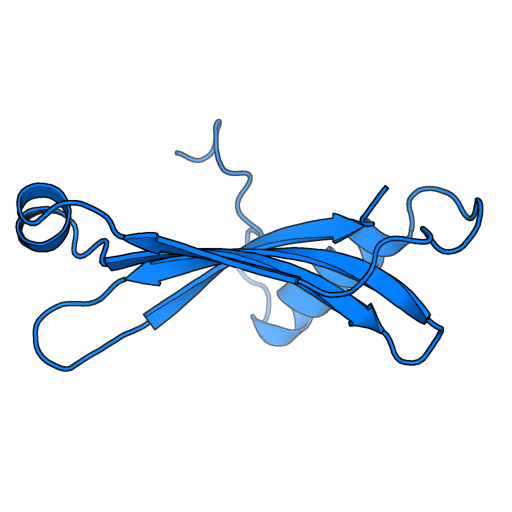1.00 81.75 93 GLN A CA 1
ATOM 680 C C . GLN A 1 93 ? 6.837 5.387 -8.324 1.00 81.75 93 GLN A C 1
ATOM 682 O O . GLN A 1 93 ? 6.679 4.170 -8.265 1.00 81.75 93 GLN A O 1
ATOM 687 N N . ARG A 1 94 ? 7.749 5.929 -9.116 1.00 77.44 94 ARG A N 1
ATOM 688 C CA . ARG A 1 94 ? 8.734 5.120 -9.825 1.00 77.44 94 ARG A CA 1
ATOM 689 C C . ARG A 1 94 ? 9.710 4.487 -8.826 1.00 77.44 94 ARG A C 1
ATOM 691 O O . ARG A 1 94 ? 10.143 5.157 -7.891 1.00 77.44 94 ARG A O 1
ATOM 698 N N . ALA A 1 95 ? 10.055 3.216 -9.018 1.00 75.19 95 ALA A N 1
ATOM 699 C CA . ALA A 1 95 ? 11.102 2.573 -8.227 1.00 75.19 95 ALA A CA 1
ATOM 700 C C . ALA A 1 95 ? 12.479 2.947 -8.810 1.00 75.19 95 ALA A C 1
ATOM 702 O O . ALA A 1 95 ? 12.703 2.754 -10.008 1.00 75.19 95 ALA A O 1
ATOM 703 N N . LEU A 1 96 ? 13.356 3.518 -7.977 1.00 68.44 96 LEU A N 1
ATOM 704 C CA . LEU A 1 96 ? 14.722 3.942 -8.323 1.00 68.44 96 LEU A CA 1
ATOM 705 C C . LEU A 1 96 ? 15.758 2.880 -7.946 1.00 68.44 96 LEU A C 1
ATOM 707 O O . LEU A 1 96 ? 15.599 2.271 -6.862 1.00 68.44 96 LEU A O 1
#

Secondary structure (DSSP, 8-state):
-HHHH-----TTS-HHHHHHHHHHHHHHS----------EEEEEEPPHHHHHHT-EEEEEEEEEE-TT--EEEEEEEEE-STT--EEEEEEEEE--

Sequence (96 aa):
MAERFGYACAYGRDLASAIEADMKAALSDDMDAPGDVAPYMTIKYFNAEALKSTGLVAAVDCVTHLADGTAVDFSLVVTGKGAKRYLTLESIQRAL

pLDDT: mean 74.18, std 16.78, range [29.67, 93.56]